Protein AF-A0A7J9H157-F1 (afdb_monomer_lite)

Structure (mmCIF, N/CA/C/O backbone):
data_AF-A0A7J9H157-F1
#
_entry.id   AF-A0A7J9H157-F1
#
loop_
_atom_site.group_PDB
_atom_site.id
_atom_site.type_symbol
_atom_site.label_atom_id
_atom_site.label_alt_id
_atom_site.label_comp_id
_atom_site.label_asym_id
_atom_site.label_entity_id
_atom_site.label_seq_id
_atom_site.pdbx_PDB_ins_code
_atom_site.Cartn_x
_atom_site.Cartn_y
_atom_site.Cartn_z
_atom_site.occupancy
_atom_site.B_iso_or_equiv
_atom_site.auth_seq_id
_atom_site.auth_comp_id
_atom_site.auth_asym_id
_atom_site.auth_atom_id
_atom_site.pdbx_PDB_model_num
ATOM 1 N N . MET A 1 1 ? -2.177 4.633 13.548 1.00 45.56 1 MET A N 1
ATOM 2 C CA . MET A 1 1 ? -2.080 4.797 15.033 1.00 45.56 1 MET A CA 1
ATOM 3 C C . MET A 1 1 ? -3.195 3.971 15.664 1.00 45.56 1 MET A C 1
ATOM 5 O O . MET A 1 1 ? -4.344 4.342 15.501 1.00 45.56 1 MET A O 1
ATOM 9 N N . PHE A 1 2 ? -2.910 2.841 16.322 1.00 49.78 2 PHE A N 1
ATOM 10 C CA . PHE A 1 2 ? -3.974 1.977 16.862 1.00 49.78 2 PHE A CA 1
ATOM 11 C C . PHE A 1 2 ? -4.469 2.486 18.223 1.00 49.78 2 PHE A C 1
ATOM 13 O O . PHE A 1 2 ? -3.691 2.618 19.170 1.00 49.78 2 PHE A O 1
ATOM 20 N N . HIS A 1 3 ? -5.764 2.780 18.334 1.00 52.75 3 HIS A N 1
ATOM 21 C CA . HIS A 1 3 ? -6.387 3.191 19.591 1.00 52.75 3 HIS A CA 1
ATOM 22 C C . HIS A 1 3 ? -6.787 1.956 20.404 1.00 52.75 3 HIS A C 1
ATOM 24 O O . HIS A 1 3 ? -7.526 1.096 19.929 1.00 52.75 3 HIS A O 1
ATOM 30 N N . ARG A 1 4 ? -6.316 1.859 21.654 1.00 59.28 4 ARG A N 1
ATOM 31 C CA . ARG A 1 4 ? -6.748 0.798 22.570 1.00 59.28 4 ARG A CA 1
ATOM 32 C C . ARG A 1 4 ? -8.205 1.044 22.955 1.00 59.28 4 ARG A C 1
ATOM 34 O O . ARG A 1 4 ? -8.497 2.038 23.621 1.00 59.28 4 ARG A O 1
ATOM 41 N N . LEU A 1 5 ? -9.099 0.131 22.578 1.00 62.22 5 LEU A N 1
ATOM 42 C CA . LEU A 1 5 ? 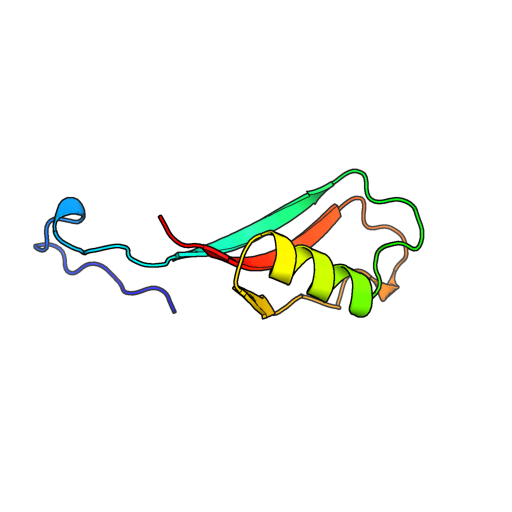-10.494 0.178 23.010 1.00 62.22 5 LEU A CA 1
ATOM 43 C C . LEU A 1 5 ? -10.550 0.148 24.545 1.00 62.22 5 LEU A C 1
ATOM 45 O O . LEU A 1 5 ? -10.014 -0.751 25.198 1.00 62.22 5 LEU A O 1
ATOM 49 N N . LEU A 1 6 ? -11.164 1.173 25.138 1.00 65.94 6 LEU A N 1
ATOM 50 C CA . LEU A 1 6 ? -11.484 1.172 26.562 1.00 65.94 6 LEU A CA 1
ATOM 51 C C . LEU A 1 6 ? -12.491 0.045 26.802 1.00 65.94 6 LEU A C 1
ATOM 53 O O . LEU A 1 6 ? -13.469 -0.045 26.067 1.00 65.94 6 LEU A O 1
ATOM 57 N N . LYS A 1 7 ? -12.265 -0.776 27.840 1.00 60.41 7 LYS A N 1
ATOM 58 C CA . LYS A 1 7 ? -12.998 -2.018 28.198 1.00 60.41 7 LYS A CA 1
ATOM 59 C C . LYS A 1 7 ? -14.542 -1.928 28.270 1.00 60.41 7 LYS A C 1
ATOM 61 O O . LYS A 1 7 ? -15.178 -2.906 28.637 1.00 60.41 7 LYS A O 1
ATOM 66 N N . ARG A 1 8 ? -15.150 -0.773 27.988 1.00 62.09 8 ARG A N 1
ATOM 67 C CA . ARG A 1 8 ? -16.593 -0.509 28.070 1.00 62.09 8 ARG A CA 1
ATOM 68 C C . ARG A 1 8 ? -17.185 0.232 26.864 1.00 62.09 8 ARG A C 1
ATOM 70 O O . ARG A 1 8 ? -18.354 0.591 26.922 1.00 62.09 8 ARG A O 1
ATOM 77 N N . LYS A 1 9 ? -16.417 0.493 25.801 1.00 59.25 9 LYS A N 1
ATOM 78 C CA . LYS A 1 9 ? -16.985 0.976 24.533 1.00 59.25 9 LYS A CA 1
ATOM 79 C C . LYS A 1 9 ? -17.275 -0.220 23.638 1.00 59.25 9 LYS A C 1
ATOM 81 O O . LYS A 1 9 ? -16.378 -1.026 23.406 1.00 59.25 9 LYS A O 1
ATOM 86 N N . ASP A 1 10 ? -18.517 -0.313 23.175 1.00 65.44 10 ASP A N 1
ATOM 87 C CA . ASP A 1 10 ? -18.922 -1.279 22.161 1.00 65.44 10 ASP A CA 1
ATOM 88 C C . ASP A 1 10 ? -18.102 -1.020 20.881 1.00 65.44 10 ASP A C 1
ATOM 90 O O . ASP A 1 10 ? -18.158 0.094 20.347 1.00 65.44 10 ASP A O 1
ATOM 94 N N . PRO A 1 11 ? -17.304 -1.992 20.405 1.00 64.06 11 PRO A N 1
ATOM 95 C CA . PRO A 1 11 ? -16.516 -1.850 19.185 1.00 64.06 11 PRO A CA 1
ATOM 96 C C . PRO A 1 11 ? -17.367 -1.480 17.963 1.00 64.06 11 PRO A C 1
ATOM 98 O O . PRO A 1 11 ? -16.867 -0.796 17.077 1.00 64.06 11 PRO A O 1
ATOM 101 N N . LEU A 1 12 ? -18.648 -1.873 17.942 1.00 64.25 12 LEU A N 1
ATOM 102 C CA . LEU A 1 12 ? -19.590 -1.581 16.856 1.00 64.25 12 LEU A CA 1
ATOM 103 C C . LEU A 1 12 ? -20.051 -0.116 16.834 1.00 64.25 12 LEU A C 1
ATOM 105 O O . LEU A 1 12 ? -20.585 0.345 15.831 1.00 64.25 12 LEU A O 1
ATOM 109 N N . GLN A 1 13 ? -19.847 0.629 17.924 1.00 64.81 13 GLN A N 1
ATOM 110 C CA . GLN A 1 13 ? -20.199 2.050 18.019 1.00 64.81 13 GLN A CA 1
ATOM 111 C C . GLN A 1 13 ? -19.042 2.978 17.638 1.00 64.81 13 GLN A C 1
ATOM 113 O O . GLN A 1 13 ? -19.207 4.199 17.656 1.00 64.81 13 GLN A O 1
ATOM 118 N N . LEU A 1 14 ? -17.859 2.432 17.336 1.00 64.56 14 LEU A N 1
ATOM 119 C CA . LEU A 1 14 ? -16.758 3.220 16.802 1.00 64.56 14 LEU A CA 1
ATOM 120 C C . LEU A 1 14 ? -16.912 3.273 15.276 1.00 64.56 14 LEU A C 1
ATOM 122 O O . LEU A 1 14 ? -16.720 2.244 14.629 1.00 64.56 14 LEU A O 1
ATOM 126 N N . PRO A 1 15 ? -17.247 4.429 14.679 1.00 61.75 15 PRO A N 1
ATOM 127 C CA . PRO A 1 15 ? -17.306 4.517 13.232 1.00 61.75 15 PRO A CA 1
ATOM 128 C C . PRO A 1 15 ? -15.888 4.367 12.669 1.00 61.75 15 PRO A C 1
ATOM 130 O O . PRO A 1 15 ? -15.029 5.237 12.834 1.00 61.75 15 PRO A O 1
ATOM 133 N N . LEU A 1 16 ? -15.633 3.219 12.046 1.00 64.75 16 LEU A N 1
ATOM 134 C CA . LEU A 1 16 ? -14.392 2.893 11.353 1.00 64.75 16 LEU A 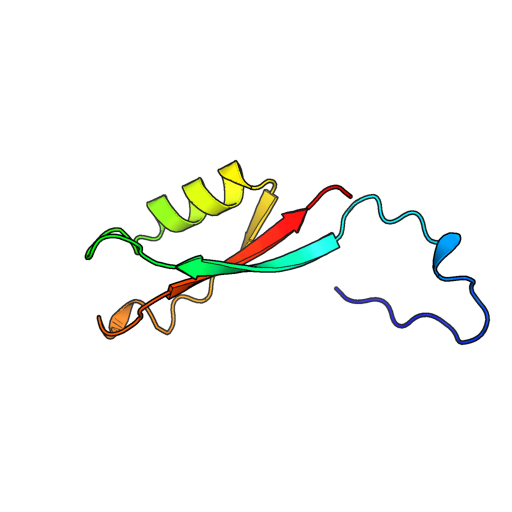CA 1
ATOM 135 C C . LEU A 1 16 ? -14.447 3.483 9.944 1.00 64.75 16 LEU A C 1
ATOM 137 O O . LEU A 1 16 ? -14.510 2.751 8.975 1.00 64.75 16 LEU A O 1
ATOM 141 N N . PHE A 1 17 ? -14.416 4.811 9.824 1.00 67.50 17 PHE A N 1
ATOM 142 C CA . PHE A 1 17 ? -14.380 5.447 8.500 1.00 67.50 17 PHE A CA 1
ATOM 143 C C . PHE A 1 17 ? -13.098 5.130 7.728 1.00 67.50 17 PHE A C 1
ATOM 145 O O . PHE A 1 17 ? -13.012 5.411 6.551 1.00 67.50 17 PHE A O 1
ATOM 152 N N . ASN A 1 18 ? -12.036 4.705 8.412 1.00 70.31 18 ASN A N 1
ATOM 153 C CA . ASN A 1 18 ? -10.768 4.357 7.792 1.00 70.31 18 ASN A CA 1
ATOM 154 C C . ASN A 1 18 ? -9.965 3.449 8.730 1.00 70.31 18 ASN A C 1
ATOM 156 O O . ASN A 1 18 ? -9.915 3.711 9.939 1.00 70.31 18 ASN A O 1
ATOM 160 N N . ALA A 1 19 ? -9.261 2.460 8.188 1.00 77.12 19 ALA A N 1
ATOM 161 C CA . ALA A 1 19 ? -8.334 1.627 8.943 1.00 77.12 19 ALA A CA 1
ATOM 162 C C . ALA A 1 19 ? -6.987 1.449 8.235 1.00 77.12 19 ALA A C 1
ATOM 164 O O . ALA A 1 19 ? -6.897 1.323 7.018 1.00 77.12 19 ALA A O 1
ATOM 165 N N . ASP A 1 20 ? -5.933 1.426 9.046 1.00 81.25 20 ASP A N 1
ATOM 166 C CA . ASP A 1 20 ? -4.551 1.257 8.612 1.00 81.25 20 ASP A CA 1
ATOM 167 C C . ASP A 1 20 ? -4.202 -0.245 8.537 1.00 81.25 20 ASP A C 1
ATOM 169 O O . ASP A 1 20 ? -4.235 -0.932 9.565 1.00 81.25 20 ASP A O 1
ATOM 173 N N . PHE A 1 21 ? -3.808 -0.751 7.364 1.00 81.94 21 PHE A N 1
ATOM 174 C CA . PHE A 1 21 ? -3.450 -2.159 7.151 1.00 81.94 21 PHE A CA 1
ATOM 175 C C . PHE A 1 21 ? -2.072 -2.349 6.512 1.00 81.94 21 PHE A C 1
ATOM 177 O O . PHE A 1 21 ? -1.644 -1.593 5.637 1.00 81.94 21 PHE A O 1
ATOM 184 N N . TRP A 1 22 ? -1.419 -3.448 6.899 1.00 84.62 22 TRP A N 1
ATOM 185 C CA . TRP A 1 22 ? -0.338 -4.041 6.118 1.00 84.62 22 TRP A CA 1
ATOM 186 C C . TRP A 1 22 ? -0.925 -4.915 5.016 1.00 84.62 22 TRP A C 1
ATOM 188 O O . TRP A 1 22 ? -1.584 -5.914 5.305 1.00 84.62 22 TRP A O 1
ATOM 198 N N . VAL A 1 23 ? -0.621 -4.586 3.764 1.00 82.94 23 VAL A N 1
ATOM 199 C CA . VAL A 1 23 ? -0.981 -5.410 2.608 1.00 82.94 23 VAL A CA 1
ATOM 200 C C . VAL A 1 23 ? 0.265 -6.089 2.067 1.00 82.94 23 VAL A C 1
ATOM 202 O O . VAL A 1 23 ? 1.299 -5.450 1.852 1.00 82.94 23 VAL A O 1
ATOM 205 N N . GLN A 1 24 ? 0.154 -7.398 1.845 1.00 85.31 24 GLN A N 1
ATOM 206 C CA . GLN A 1 24 ? 1.181 -8.186 1.177 1.00 85.31 24 GLN A CA 1
ATOM 207 C C . GLN A 1 24 ? 0.801 -8.392 -0.286 1.00 85.31 24 GLN A C 1
ATOM 209 O O . GLN A 1 24 ? -0.273 -8.914 -0.574 1.00 85.31 24 GLN A O 1
ATOM 214 N N . ILE A 1 25 ? 1.693 -8.019 -1.198 1.00 80.56 25 ILE A N 1
ATOM 215 C CA . ILE A 1 25 ? 1.520 -8.226 -2.635 1.00 80.56 25 ILE A CA 1
ATOM 216 C C . ILE A 1 25 ? 2.499 -9.313 -3.072 1.00 80.56 25 ILE A C 1
ATOM 218 O O . ILE A 1 25 ? 3.712 -9.160 -2.911 1.00 80.56 25 ILE A O 1
ATOM 222 N N . HIS A 1 26 ? 1.955 -10.413 -3.584 1.00 83.75 26 HIS A N 1
ATOM 223 C CA . HIS A 1 26 ? 2.693 -11.596 -4.034 1.00 83.75 26 HIS A CA 1
ATOM 224 C C . HIS A 1 26 ? 2.824 -11.615 -5.561 1.00 83.75 26 HIS A C 1
ATOM 226 O O . HIS A 1 26 ? 2.204 -10.806 -6.249 1.00 83.75 26 HIS A O 1
ATOM 232 N N . ASP A 1 27 ? 3.663 -12.521 -6.069 1.00 80.31 27 ASP A N 1
ATOM 233 C CA . ASP A 1 27 ? 3.834 -12.810 -7.503 1.00 80.31 27 ASP A CA 1
ATOM 234 C C . ASP A 1 27 ? 4.211 -11.595 -8.368 1.00 80.31 27 ASP A C 1
ATOM 236 O O . ASP A 1 27 ? 3.904 -11.513 -9.558 1.00 80.31 27 ASP A O 1
ATOM 240 N N . LEU A 1 28 ? 4.927 -10.640 -7.769 1.00 77.25 28 LEU A N 1
ATOM 241 C CA . LEU A 1 28 ? 5.426 -9.474 -8.485 1.00 77.25 28 LEU A CA 1
ATOM 242 C C . LEU A 1 28 ? 6.559 -9.884 -9.442 1.00 77.25 28 LEU A C 1
ATOM 244 O O . LEU A 1 28 ? 7.522 -10.526 -9.009 1.00 77.25 28 LEU A O 1
ATOM 248 N N . PRO A 1 29 ? 6.494 -9.476 -10.724 1.00 75.81 29 PRO A N 1
ATOM 249 C CA . PRO A 1 29 ? 7.573 -9.682 -11.676 1.00 75.81 29 PRO A CA 1
ATOM 250 C C 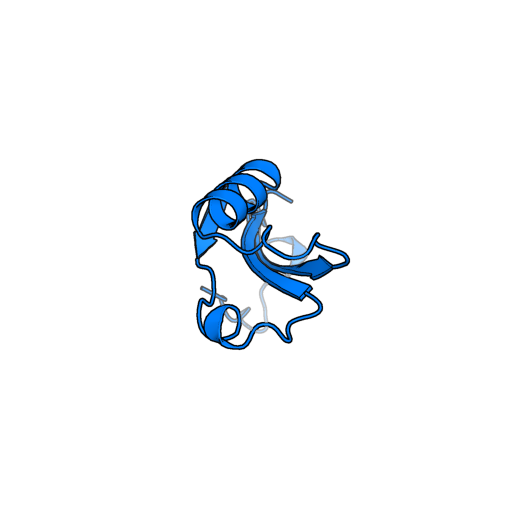. PRO A 1 29 ? 8.909 -9.175 -11.133 1.00 75.81 29 PRO A C 1
ATOM 252 O O . PRO A 1 29 ? 8.990 -8.116 -10.499 1.00 75.81 29 PRO A O 1
ATOM 255 N N . HIS A 1 30 ? 9.980 -9.912 -11.421 1.00 69.88 30 HIS A N 1
ATOM 256 C CA . HIS A 1 30 ? 11.322 -9.511 -11.021 1.00 69.88 30 HIS A CA 1
ATOM 257 C C . HIS A 1 30 ? 11.658 -8.128 -11.610 1.00 69.88 30 HIS A C 1
ATOM 259 O O . HIS A 1 30 ? 11.563 -7.920 -12.817 1.00 69.88 30 HIS A O 1
ATOM 265 N N . GLY A 1 31 ? 12.026 -7.171 -10.752 1.00 70.94 31 GLY A N 1
ATOM 266 C CA . GLY A 1 31 ? 12.270 -5.772 -11.135 1.00 70.94 31 GLY A CA 1
ATOM 267 C C . GLY A 1 31 ? 11.086 -4.811 -10.939 1.00 70.94 31 GLY A C 1
ATOM 268 O O . GLY A 1 31 ? 11.286 -3.601 -11.030 1.00 70.94 31 GLY A O 1
ATOM 269 N N . LEU A 1 32 ? 9.885 -5.298 -10.592 1.00 72.50 32 LEU A N 1
ATOM 270 C CA . LEU A 1 32 ? 8.713 -4.443 -10.326 1.00 72.50 32 LEU A CA 1
ATOM 271 C C . LEU A 1 32 ? 8.716 -3.818 -8.915 1.00 72.50 32 LEU A C 1
ATOM 273 O O . LEU A 1 32 ? 7.913 -2.944 -8.611 1.00 72.50 32 LEU A O 1
ATOM 277 N N . MET A 1 33 ? 9.657 -4.213 -8.058 1.00 73.31 33 MET A N 1
ATOM 278 C CA . MET A 1 33 ? 9.822 -3.722 -6.683 1.00 73.31 33 MET A CA 1
ATOM 279 C C . MET A 1 33 ? 10.519 -2.348 -6.626 1.00 73.31 33 MET A C 1
ATOM 281 O O . MET A 1 33 ? 11.527 -2.178 -5.942 1.00 73.31 33 MET A O 1
ATOM 285 N N . SER A 1 34 ? 10.029 -1.358 -7.374 1.00 76.56 34 SER A N 1
ATOM 286 C CA . SER A 1 34 ? 10.561 0.011 -7.348 1.00 76.56 34 SER A CA 1
ATOM 287 C C . SER A 1 34 ? 9.723 0.922 -6.451 1.00 76.56 34 SER A C 1
ATOM 289 O O . SER A 1 34 ? 8.527 0.704 -6.265 1.00 76.56 34 SER A O 1
ATOM 291 N N . LYS A 1 35 ? 10.326 2.001 -5.933 1.00 77.56 35 LYS A N 1
ATOM 292 C CA . LYS A 1 35 ? 9.600 3.020 -5.151 1.00 77.56 35 LYS A CA 1
ATOM 293 C C . LYS A 1 35 ? 8.399 3.589 -5.917 1.00 77.56 35 LYS A C 1
ATOM 295 O O . LYS A 1 35 ? 7.366 3.851 -5.318 1.00 77.56 35 LYS A O 1
ATOM 300 N N . VAL A 1 36 ? 8.535 3.761 -7.234 1.00 82.44 36 VAL A N 1
ATOM 301 C CA . VAL A 1 36 ? 7.458 4.261 -8.101 1.00 82.44 36 VAL A CA 1
ATOM 302 C C . VAL A 1 36 ? 6.289 3.277 -8.130 1.00 82.44 36 VAL A C 1
ATOM 304 O O . VAL A 1 36 ? 5.152 3.684 -7.910 1.00 82.44 36 VAL A O 1
ATOM 307 N N . MET A 1 37 ? 6.574 1.988 -8.327 1.00 82.44 37 MET A N 1
ATOM 308 C CA . MET A 1 37 ? 5.552 0.937 -8.350 1.00 82.44 37 MET A CA 1
ATOM 309 C C . MET A 1 37 ? 4.859 0.786 -6.999 1.00 82.44 37 MET A C 1
ATOM 311 O O . MET A 1 37 ? 3.640 0.706 -6.942 1.00 82.44 37 MET A O 1
ATOM 315 N N . ILE A 1 38 ? 5.614 0.826 -5.901 1.00 78.75 38 ILE A N 1
ATOM 316 C CA . ILE A 1 38 ? 5.070 0.801 -4.538 1.00 78.75 38 ILE A CA 1
ATOM 317 C C . ILE A 1 38 ? 4.033 1.912 -4.329 1.00 78.75 38 ILE A C 1
ATOM 319 O O . ILE A 1 38 ? 2.939 1.644 -3.837 1.00 78.75 38 ILE A O 1
ATOM 323 N N . THR A 1 39 ? 4.361 3.144 -4.728 1.00 82.31 39 THR A N 1
ATOM 324 C CA . THR A 1 39 ? 3.433 4.275 -4.626 1.00 82.31 39 THR A CA 1
ATOM 325 C C . THR A 1 39 ? 2.207 4.068 -5.510 1.00 82.31 39 THR A C 1
ATOM 327 O O . THR A 1 39 ? 1.095 4.344 -5.075 1.00 82.31 39 THR A O 1
ATOM 330 N N . GLN A 1 40 ? 2.381 3.555 -6.733 1.00 84.94 40 GLN A N 1
ATOM 331 C CA . GLN A 1 40 ? 1.261 3.255 -7.629 1.00 84.94 40 GLN A CA 1
ATOM 332 C C . GLN A 1 40 ? 0.330 2.183 -7.053 1.00 84.94 40 GLN A C 1
ATOM 334 O O . GLN A 1 40 ? -0.880 2.375 -7.067 1.00 84.94 40 GLN A O 1
ATOM 339 N N . PHE A 1 41 ? 0.871 1.099 -6.493 1.00 83.50 41 PHE A N 1
ATOM 340 C CA . PHE A 1 41 ? 0.077 0.063 -5.830 1.00 83.50 41 PHE A CA 1
ATOM 341 C C . PHE A 1 41 ? -0.646 0.593 -4.594 1.00 83.50 41 PHE A C 1
ATOM 343 O O . PHE A 1 41 ? -1.825 0.312 -4.408 1.00 83.50 41 PHE A O 1
ATOM 350 N N . GLY A 1 42 ? 0.033 1.386 -3.766 1.00 81.50 42 GLY A N 1
ATOM 351 C CA . GLY A 1 42 ? -0.588 2.012 -2.606 1.00 81.50 42 GLY A CA 1
ATOM 352 C C . GLY A 1 42 ? -1.740 2.942 -2.981 1.00 81.50 42 GLY A C 1
ATOM 353 O O . GLY A 1 42 ? -2.809 2.829 -2.393 1.00 81.50 42 GLY A O 1
ATOM 354 N N . ASN A 1 43 ? -1.531 3.791 -3.993 1.00 83.69 43 ASN A N 1
ATOM 355 C CA . ASN A 1 43 ? -2.541 4.715 -4.515 1.00 83.69 43 ASN A CA 1
ATOM 356 C C . ASN A 1 43 ? -3.703 4.005 -5.226 1.00 83.69 43 ASN A C 1
ATOM 358 O O . ASN A 1 43 ? -4.794 4.555 -5.324 1.00 83.69 43 ASN A O 1
ATOM 362 N N . PHE A 1 44 ? -3.457 2.819 -5.789 1.00 84.56 44 PHE A N 1
ATOM 363 C CA . PHE A 1 44 ? -4.504 2.005 -6.400 1.00 84.56 44 PHE A CA 1
ATOM 364 C C . PHE A 1 44 ? -5.427 1.394 -5.346 1.00 84.56 44 PHE A C 1
ATOM 366 O O . PHE A 1 44 ? -6.632 1.329 -5.564 1.00 84.56 44 PHE A O 1
ATOM 373 N N . ILE A 1 45 ? -4.861 0.928 -4.228 1.00 78.75 45 ILE A N 1
ATOM 374 C CA . ILE A 1 45 ? -5.657 0.346 -3.148 1.00 78.75 45 ILE A CA 1
ATOM 375 C C . ILE A 1 45 ? -6.467 1.434 -2.446 1.00 78.75 45 ILE A C 1
ATOM 377 O O . ILE A 1 45 ? -7.662 1.235 -2.280 1.00 78.75 45 ILE A O 1
ATOM 381 N N . ASP A 1 46 ? -5.823 2.541 -2.056 1.00 77.94 46 ASP A N 1
ATOM 382 C CA . 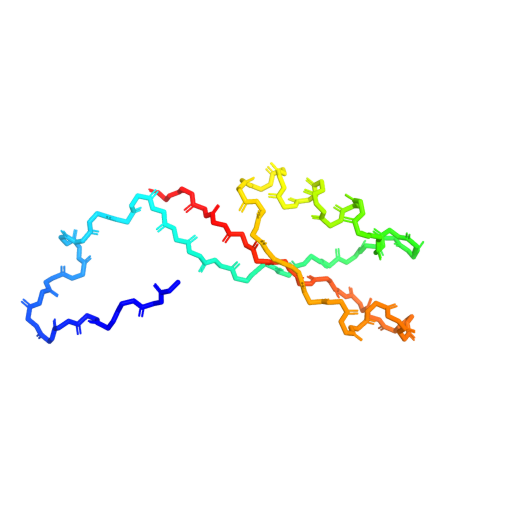ASP A 1 46 ? -6.446 3.781 -1.564 1.00 77.94 46 ASP A CA 1
ATOM 383 C C . ASP A 1 46 ? -5.331 4.814 -1.280 1.00 77.94 46 ASP A C 1
ATOM 385 O O . ASP A 1 46 ? -4.641 5.268 -2.191 1.00 77.94 46 ASP A O 1
ATOM 389 N N . SER A 1 47 ? -5.087 5.169 -0.015 1.00 74.31 47 SER A N 1
ATOM 390 C CA . SER A 1 47 ? -4.158 6.225 0.366 1.00 74.31 47 SER A CA 1
ATOM 391 C C . SER A 1 47 ? -2.855 5.606 0.861 1.00 74.31 47 SER A C 1
ATOM 393 O O . SER A 1 47 ? -2.761 5.101 1.986 1.00 74.31 47 SER A O 1
ATOM 395 N N . PHE A 1 48 ? -1.826 5.641 0.010 1.00 67.81 48 PHE A N 1
ATOM 396 C CA . PHE A 1 48 ? -0.496 5.150 0.355 1.00 67.81 48 PHE A CA 1
ATOM 397 C C . PHE A 1 48 ? 0.110 5.951 1.512 1.00 67.81 48 PHE A C 1
ATOM 399 O O . PHE A 1 48 ? 0.254 7.170 1.417 1.00 67.81 48 PHE A O 1
ATOM 406 N N . MET A 1 49 ? 0.527 5.272 2.584 1.00 66.69 49 MET A N 1
ATOM 407 C CA . MET A 1 49 ? 1.188 5.941 3.708 1.00 66.69 49 MET A CA 1
ATOM 408 C C . MET A 1 49 ? 2.698 5.716 3.699 1.00 66.69 49 MET A C 1
ATOM 410 O O . MET A 1 49 ? 3.464 6.678 3.688 1.00 66.69 49 MET A O 1
ATOM 414 N N . VAL A 1 50 ? 3.147 4.457 3.752 1.00 70.12 50 VAL A N 1
ATOM 415 C CA . VAL A 1 50 ? 4.561 4.101 3.964 1.00 70.12 50 VAL A CA 1
ATOM 416 C C . VAL A 1 50 ? 4.860 2.723 3.360 1.00 70.12 50 VAL A C 1
ATOM 418 O O . VA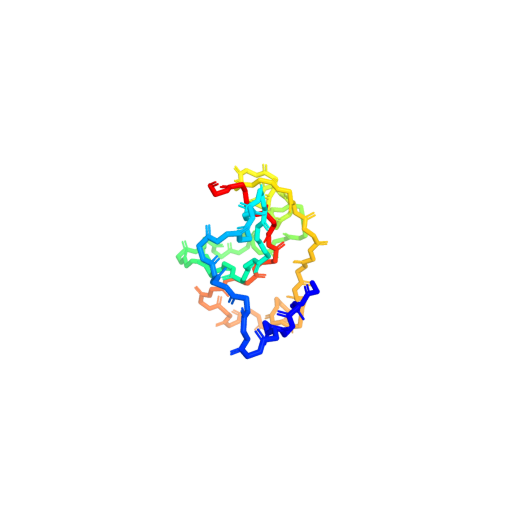L A 1 50 ? 3.999 1.849 3.310 1.00 70.12 50 VAL A O 1
ATOM 421 N N . TYR A 1 51 ? 6.108 2.497 2.946 1.00 70.50 51 TYR A N 1
ATOM 422 C CA . TYR A 1 51 ? 6.630 1.167 2.626 1.00 70.50 51 TYR A CA 1
ATOM 423 C C . TYR A 1 51 ? 7.914 0.879 3.401 1.00 70.50 51 TYR A C 1
ATOM 425 O O . TYR A 1 51 ? 8.666 1.801 3.721 1.00 70.50 51 TYR A O 1
ATOM 433 N N . ASP A 1 52 ? 8.189 -0.400 3.666 1.00 63.91 52 ASP A N 1
ATOM 434 C CA . ASP A 1 52 ? 9.487 -0.817 4.196 1.00 63.91 52 ASP A CA 1
ATOM 435 C C . ASP A 1 52 ? 10.449 -1.121 3.035 1.00 63.91 52 ASP A C 1
ATOM 437 O O . ASP A 1 52 ? 10.248 -2.057 2.261 1.00 63.91 52 ASP A O 1
ATOM 441 N N . ALA A 1 53 ? 11.497 -0.306 2.888 1.00 60.09 53 ALA A N 1
ATOM 442 C CA . ALA A 1 53 ? 12.506 -0.451 1.836 1.00 60.09 53 ALA A CA 1
ATOM 443 C C . ALA A 1 53 ? 13.542 -1.553 2.128 1.00 60.09 53 ALA A C 1
ATOM 445 O O . ALA A 1 53 ? 14.326 -1.916 1.247 1.00 60.09 53 ALA A O 1
ATOM 446 N N . LYS A 1 54 ? 13.581 -2.080 3.359 1.00 57.00 54 LYS A N 1
ATOM 447 C CA . LYS A 1 54 ? 14.650 -2.976 3.829 1.00 57.00 54 LYS A CA 1
ATOM 448 C C . LYS A 1 54 ? 14.822 -4.276 3.032 1.00 57.00 54 LYS A C 1
ATOM 450 O O . LYS A 1 54 ? 15.969 -4.711 2.919 1.00 57.00 54 LYS A O 1
ATOM 455 N N . PRO A 1 55 ? 13.782 -4.910 2.460 1.00 54.22 55 PRO A N 1
ATOM 456 C CA . PRO A 1 55 ? 13.984 -6.176 1.770 1.00 54.22 55 PRO A CA 1
ATOM 457 C C . PRO A 1 55 ? 14.179 -6.058 0.247 1.00 54.22 55 PRO A C 1
ATOM 459 O O . PRO A 1 55 ? 14.636 -7.015 -0.378 1.00 54.22 55 PRO A O 1
ATOM 462 N N . VAL A 1 56 ? 13.914 -4.892 -0.358 1.00 52.88 56 VAL A N 1
ATOM 463 C CA . VAL A 1 56 ? 14.085 -4.672 -1.811 1.00 52.88 56 VAL A CA 1
ATOM 464 C C . VAL A 1 56 ? 15.558 -4.798 -2.226 1.00 52.88 56 VAL A C 1
ATOM 466 O O . VAL A 1 56 ? 15.865 -5.318 -3.295 1.00 52.88 56 VAL A O 1
ATOM 469 N N . ALA A 1 57 ? 16.486 -4.410 -1.347 1.00 51.59 57 ALA A N 1
ATOM 470 C CA . ALA A 1 57 ? 17.922 -4.388 -1.628 1.00 51.59 57 ALA A CA 1
ATOM 471 C C . ALA A 1 57 ? 18.586 -5.774 -1.763 1.00 51.59 57 ALA A C 1
ATOM 473 O O . ALA A 1 57 ? 19.721 -5.850 -2.226 1.00 51.59 57 ALA A O 1
ATOM 474 N N . LYS A 1 58 ? 17.924 -6.868 -1.354 1.00 54.12 58 LYS A N 1
ATOM 475 C CA . LYS A 1 58 ? 18.524 -8.216 -1.380 1.00 54.12 58 LYS A CA 1
ATOM 476 C C . LYS A 1 58 ? 18.083 -9.090 -2.555 1.00 54.12 58 LYS A C 1
ATOM 478 O O . LYS A 1 58 ? 18.646 -10.162 -2.711 1.00 54.12 58 LYS A O 1
ATOM 483 N N . GLY A 1 59 ? 17.113 -8.678 -3.377 1.00 52.03 59 GLY A N 1
ATOM 484 C CA . GLY A 1 59 ? 16.702 -9.439 -4.571 1.00 52.03 59 GLY A CA 1
ATOM 485 C C . GLY A 1 59 ? 16.029 -10.801 -4.309 1.00 52.03 59 GLY A C 1
ATOM 486 O O . GLY A 1 59 ? 15.763 -11.528 -5.256 1.00 52.03 59 GLY A O 1
ATOM 487 N N . VAL A 1 60 ? 15.734 -11.160 -3.050 1.00 54.22 60 VAL A N 1
ATOM 488 C CA . VAL A 1 60 ? 15.180 -12.485 -2.666 1.00 54.22 60 VAL A CA 1
ATOM 489 C C . VAL A 1 60 ? 13.696 -12.426 -2.264 1.00 54.22 60 VAL A C 1
ATOM 491 O O . VAL A 1 60 ? 13.081 -13.446 -1.955 1.00 54.22 60 VAL A O 1
ATOM 494 N N . ASN A 1 61 ? 13.077 -11.247 -2.241 1.00 58.78 61 ASN A N 1
ATOM 495 C CA . ASN A 1 61 ? 11.734 -11.130 -1.685 1.00 58.78 61 ASN A CA 1
ATOM 496 C C . ASN A 1 61 ? 10.644 -11.602 -2.656 1.00 58.78 61 ASN A C 1
ATOM 498 O O . ASN A 1 61 ? 10.403 -10.977 -3.682 1.00 58.78 61 ASN A O 1
ATOM 502 N N . LYS A 1 62 ? 9.943 -12.677 -2.268 1.00 67.25 62 LYS A N 1
ATOM 503 C CA . LYS A 1 62 ? 8.763 -13.230 -2.962 1.00 67.25 62 LYS A CA 1
ATOM 504 C C . LYS A 1 62 ? 7.531 -12.316 -2.910 1.00 67.25 62 LYS A C 1
ATOM 506 O O . LYS A 1 62 ? 6.582 -12.532 -3.651 1.00 67.25 62 LYS A O 1
ATOM 511 N N . TYR A 1 63 ? 7.538 -11.325 -2.019 1.00 73.25 63 TYR A N 1
ATOM 512 C CA . TYR A 1 63 ? 6.404 -10.441 -1.775 1.00 73.25 63 TYR A CA 1
ATOM 513 C C . TYR A 1 63 ? 6.833 -9.057 -1.282 1.00 73.25 63 TYR A C 1
ATOM 515 O O . TYR A 1 63 ? 7.924 -8.869 -0.728 1.00 73.25 63 TYR A O 1
ATOM 523 N N . MET A 1 64 ? 5.939 -8.091 -1.481 1.00 78.69 64 MET A N 1
ATOM 524 C CA . MET A 1 64 ? 6.066 -6.688 -1.094 1.00 78.69 64 MET A CA 1
ATOM 525 C C . MET A 1 64 ? 5.115 -6.369 0.047 1.00 78.69 64 MET A C 1
ATOM 527 O O . MET A 1 64 ? 3.983 -6.845 0.040 1.00 78.69 64 MET A O 1
ATOM 531 N N . TRP A 1 65 ? 5.545 -5.536 0.992 1.00 80.88 65 TRP A N 1
ATOM 532 C CA . TRP A 1 65 ? 4.678 -5.005 2.042 1.00 80.88 65 TRP A CA 1
ATOM 533 C C . TRP A 1 65 ? 4.450 -3.515 1.836 1.00 80.88 65 TRP A C 1
ATOM 535 O O . TRP A 1 65 ? 5.408 -2.747 1.710 1.00 80.88 65 TRP A O 1
ATOM 545 N N . ILE A 1 66 ? 3.184 -3.113 1.840 1.00 83.75 66 ILE A N 1
ATOM 546 C CA . ILE A 1 66 ? 2.772 -1.711 1.780 1.00 83.75 66 ILE A CA 1
ATOM 547 C C . ILE A 1 66 ? 1.823 -1.399 2.933 1.00 83.75 66 ILE A C 1
ATOM 549 O O . ILE A 1 66 ? 1.016 -2.241 3.329 1.00 83.75 66 ILE A O 1
ATOM 553 N N . TRP A 1 67 ? 1.945 -0.192 3.478 1.00 83.75 67 TRP A N 1
ATOM 554 C CA . TRP A 1 67 ? 1.031 0.335 4.479 1.00 83.75 67 TRP A CA 1
ATOM 555 C C . TRP A 1 67 ? 0.005 1.230 3.790 1.00 83.75 67 TRP A C 1
ATOM 557 O O . TRP A 1 67 ? 0.365 2.264 3.213 1.00 83.75 67 TRP A O 1
ATOM 567 N N . VAL A 1 68 ? -1.261 0.831 3.853 1.00 82.50 68 VAL A N 1
ATOM 568 C CA . VAL A 1 68 ? -2.383 1.542 3.229 1.00 82.50 68 VAL A CA 1
ATOM 569 C C . VAL A 1 68 ? -3.426 1.891 4.276 1.00 82.50 68 VAL A C 1
ATOM 571 O O . VAL A 1 68 ? -3.625 1.154 5.244 1.00 82.50 68 VAL A O 1
ATOM 574 N N . LYS A 1 69 ? -4.085 3.023 4.071 1.00 83.75 69 LYS A N 1
ATOM 575 C CA . LYS A 1 69 ? -5.292 3.405 4.794 1.00 83.75 69 LYS A CA 1
ATOM 576 C C . LYS A 1 69 ? -6.474 3.062 3.895 1.00 83.75 69 LYS A C 1
ATOM 578 O O . LYS A 1 69 ? -6.453 3.505 2.758 1.00 83.75 69 LYS A O 1
ATOM 583 N N . LEU A 1 70 ? -7.403 2.245 4.382 1.00 76.69 70 LEU A N 1
ATOM 584 C CA . LEU A 1 70 ? -8.553 1.722 3.642 1.00 76.69 70 LEU A CA 1
ATOM 585 C C . LEU A 1 70 ? -9.856 2.265 4.245 1.00 76.69 70 LEU A C 1
ATOM 587 O O . LEU A 1 70 ? -10.025 2.186 5.465 1.00 76.69 70 LEU A O 1
ATOM 591 N N . ASP A 1 71 ? -10.762 2.760 3.407 1.00 72.38 71 ASP A N 1
ATOM 592 C CA . ASP A 1 71 ? -12.167 3.036 3.753 1.00 72.38 71 ASP A CA 1
ATOM 593 C C . ASP A 1 71 ? -12.956 1.712 3.919 1.00 72.38 71 ASP A C 1
ATOM 595 O O . ASP A 1 71 ? -12.842 0.826 3.066 1.00 72.38 71 ASP A O 1
ATOM 599 N N . ILE A 1 72 ? -13.690 1.529 5.030 1.00 66.75 72 ILE A N 1
ATOM 600 C CA . ILE A 1 72 ? -14.406 0.275 5.392 1.00 66.75 72 ILE A CA 1
ATOM 601 C C . ILE A 1 72 ? -15.920 0.479 5.349 1.00 66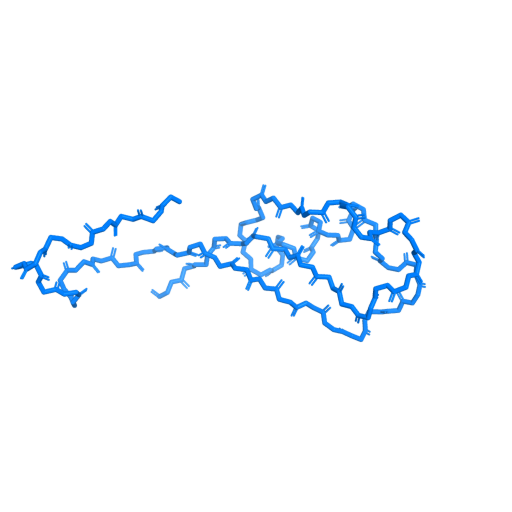.75 72 ILE A C 1
ATOM 603 O O . ILE A 1 72 ? -16.409 1.417 6.016 1.00 66.75 72 ILE A O 1
#

Sequence (72 aa):
MFHRLLKRKDPLQLPLFNADFWVQIHDLPHGLMSKVMITQFGNFIDSFMVYDAKPVAKGVNKYMWIWVKLDI

Radius of gyration: 15.47 Å; chains: 1; bounding box: 39×20×40 Å

Secondary structure (DSSP, 8-state):
-PPPPPTTS-GGGS--S-EEEEEEEESPPTT---HHHHHHHHHHHSEEEEE--TTGGGS--SEEEEEEEE--

Foldseek 3Di:
DDDDDDPPDDPVPPPCQKDKDKDKAAPDPQPCPDPVNLCVVQVVQPHFDDFDPVPVVPSPDRIGITIHMHGD

pLDDT: mean 70.76, std 10.74, range [45.56, 85.31]

Organism: NCBI:txid34285